Protein AF-A0A369W8J3-F1 (afdb_monomer_lite)

Structure (mmCIF, N/CA/C/O backbone):
data_AF-A0A369W8J3-F1
#
_entry.id   AF-A0A369W8J3-F1
#
loop_
_atom_site.group_PDB
_atom_site.id
_atom_site.type_symbol
_atom_site.label_atom_id
_atom_site.label_alt_id
_atom_site.label_comp_id
_atom_site.label_asym_id
_atom_site.label_entity_id
_atom_site.label_seq_id
_atom_site.pdbx_PDB_ins_code
_atom_site.Cartn_x
_atom_site.Cartn_y
_atom_site.Cartn_z
_atom_site.occupancy
_atom_site.B_iso_or_equiv
_atom_site.auth_seq_id
_atom_site.auth_comp_id
_atom_site.auth_asym_id
_atom_site.auth_atom_id
_atom_site.pdbx_PDB_model_num
ATOM 1 N N . MET A 1 1 ? 20.971 -2.426 -25.274 1.00 53.00 1 MET A N 1
ATOM 2 C CA . MET A 1 1 ? 20.344 -3.035 -24.079 1.00 53.00 1 MET A CA 1
ATOM 3 C C . MET A 1 1 ? 19.900 -4.448 -24.446 1.00 53.00 1 MET A C 1
ATOM 5 O O . MET A 1 1 ? 19.454 -4.624 -25.573 1.00 53.00 1 MET A O 1
ATOM 9 N N . ASN A 1 2 ? 20.082 -5.453 -23.582 1.00 51.28 2 ASN A N 1
ATOM 10 C CA . ASN A 1 2 ? 19.646 -6.824 -23.874 1.00 51.28 2 ASN A CA 1
ATOM 11 C C . ASN A 1 2 ? 18.143 -6.966 -23.531 1.00 51.28 2 ASN A C 1
ATOM 13 O O . ASN A 1 2 ? 17.781 -6.720 -22.379 1.00 51.28 2 ASN A O 1
ATOM 17 N N . PRO A 1 3 ? 17.270 -7.360 -24.476 1.00 57.25 3 PRO A N 1
ATOM 18 C CA . PRO A 1 3 ? 15.830 -7.480 -24.225 1.00 57.25 3 PRO A CA 1
ATOM 19 C C . PRO A 1 3 ? 15.497 -8.483 -23.107 1.00 57.25 3 PRO A C 1
ATOM 21 O O . PRO A 1 3 ? 14.585 -8.244 -22.322 1.00 57.25 3 PRO A O 1
ATOM 24 N N . PHE A 1 4 ? 16.299 -9.542 -22.942 1.00 58.59 4 PHE A N 1
ATOM 25 C CA . PHE A 1 4 ? 16.085 -10.554 -21.902 1.00 58.59 4 PHE A CA 1
ATOM 26 C C . PHE A 1 4 ? 16.305 -10.022 -20.475 1.00 58.59 4 PHE A C 1
ATOM 28 O O . PHE A 1 4 ? 15.706 -10.528 -19.529 1.00 58.59 4 PHE A O 1
ATOM 35 N N . THR A 1 5 ? 17.159 -9.006 -20.293 1.00 61.00 5 THR A N 1
ATOM 36 C CA . THR A 1 5 ? 17.378 -8.382 -18.974 1.00 61.00 5 THR A CA 1
ATOM 37 C C . THR A 1 5 ? 16.308 -7.352 -18.629 1.00 61.00 5 THR A C 1
ATOM 39 O O . THR A 1 5 ? 15.973 -7.196 -17.460 1.00 61.00 5 THR A O 1
ATOM 42 N N . THR A 1 6 ? 15.745 -6.684 -19.637 1.00 63.06 6 THR A N 1
ATOM 43 C CA . THR A 1 6 ? 14.690 -5.679 -19.459 1.00 63.06 6 THR A CA 1
ATOM 44 C C . THR A 1 6 ? 13.357 -6.327 -19.089 1.00 63.06 6 THR A C 1
ATOM 46 O O . THR A 1 6 ? 12.720 -5.887 -18.136 1.00 63.06 6 THR A O 1
ATOM 49 N N . ASP A 1 7 ? 12.988 -7.431 -19.746 1.00 66.81 7 ASP A N 1
ATOM 50 C CA . ASP A 1 7 ? 11.775 -8.185 -19.395 1.00 66.81 7 ASP A CA 1
ATOM 51 C C . ASP A 1 7 ? 11.817 -8.707 -17.956 1.00 66.81 7 ASP A C 1
ATOM 53 O O . ASP A 1 7 ? 10.813 -8.667 -17.245 1.00 66.81 7 ASP A O 1
ATOM 57 N N . ARG A 1 8 ? 12.993 -9.147 -17.494 1.00 72.31 8 ARG A N 1
ATOM 58 C CA . ARG A 1 8 ? 13.174 -9.609 -16.116 1.00 72.31 8 ARG A CA 1
ATOM 59 C C . ARG A 1 8 ? 13.018 -8.472 -15.105 1.00 72.31 8 ARG A C 1
ATOM 61 O O . ARG A 1 8 ? 12.302 -8.635 -14.129 1.00 72.31 8 ARG A O 1
ATOM 68 N N . GLN A 1 9 ? 13.617 -7.310 -15.370 1.00 73.50 9 GLN A N 1
ATOM 69 C CA . GLN A 1 9 ? 13.480 -6.135 -14.501 1.00 73.50 9 GLN A CA 1
ATOM 70 C C . GLN A 1 9 ? 12.026 -5.659 -14.388 1.00 73.50 9 GLN A C 1
ATOM 72 O O . GLN A 1 9 ? 11.571 -5.345 -13.292 1.00 73.50 9 GLN A O 1
ATOM 77 N N . ILE A 1 10 ? 11.277 -5.647 -15.494 1.00 76.12 10 ILE A N 1
ATOM 78 C CA . ILE A 1 10 ? 9.853 -5.283 -15.484 1.00 76.12 10 ILE A CA 1
ATOM 79 C C . ILE A 1 10 ? 9.037 -6.302 -14.679 1.00 76.12 10 ILE A C 1
ATOM 81 O O . ILE A 1 10 ? 8.174 -5.916 -13.892 1.00 76.12 10 ILE A O 1
ATOM 85 N N . GLN A 1 11 ? 9.307 -7.599 -14.854 1.00 80.94 11 GLN A N 1
ATOM 86 C CA . GLN A 1 11 ? 8.624 -8.662 -14.111 1.00 80.94 11 GLN A CA 1
ATOM 87 C C . GLN A 1 11 ? 8.897 -8.592 -12.606 1.00 80.94 11 GLN A C 1
ATOM 89 O O . GLN A 1 11 ? 7.959 -8.753 -11.823 1.00 80.94 11 GLN A O 1
ATOM 94 N N . ASP A 1 12 ? 10.142 -8.318 -12.215 1.00 84.19 12 ASP A N 1
ATOM 95 C CA . ASP A 1 12 ? 10.541 -8.177 -10.815 1.00 84.19 12 ASP A CA 1
ATOM 96 C C . ASP A 1 12 ? 9.812 -6.981 -10.176 1.00 84.19 12 ASP A C 1
ATOM 98 O O . ASP A 1 12 ? 9.107 -7.146 -9.181 1.00 84.19 12 ASP A O 1
ATOM 102 N N . VAL A 1 13 ? 9.830 -5.809 -10.823 1.00 85.06 13 VAL A N 1
ATOM 103 C CA . VAL A 1 13 ? 9.120 -4.616 -10.326 1.00 85.06 13 VAL A CA 1
ATOM 104 C C . VAL A 1 13 ? 7.604 -4.834 -10.264 1.00 85.06 13 VAL A C 1
ATOM 106 O O . VAL A 1 13 ? 6.960 -4.462 -9.285 1.00 85.06 13 VAL A O 1
ATOM 109 N N . ALA A 1 14 ? 7.007 -5.479 -11.268 1.00 85.81 14 ALA A N 1
ATOM 110 C CA . ALA A 1 14 ? 5.582 -5.810 -11.247 1.00 85.81 14 ALA A CA 1
ATOM 111 C C . ALA A 1 14 ? 5.228 -6.827 -10.145 1.00 85.81 14 ALA A C 1
ATOM 113 O O . ALA A 1 14 ? 4.103 -6.837 -9.637 1.00 85.81 14 ALA A O 1
ATOM 114 N N . SER A 1 15 ? 6.155 -7.715 -9.778 1.00 89.31 15 SER A N 1
ATOM 115 C CA . SER A 1 15 ? 5.995 -8.612 -8.632 1.00 89.31 15 SER A CA 1
ATOM 116 C C . SER A 1 15 ? 6.005 -7.832 -7.319 1.00 89.31 15 SER A C 1
ATOM 118 O O . SER A 1 15 ? 5.089 -8.005 -6.514 1.00 89.31 15 SER A O 1
ATOM 120 N N . ASP A 1 16 ? 6.962 -6.922 -7.147 1.00 89.75 16 ASP A N 1
ATOM 121 C CA . ASP A 1 16 ? 7.097 -6.103 -5.939 1.00 89.75 16 ASP A CA 1
ATOM 122 C C . ASP A 1 16 ? 5.889 -5.176 -5.743 1.00 89.7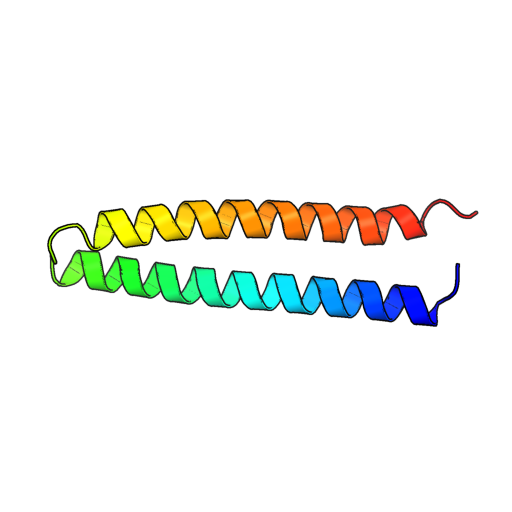5 16 ASP A C 1
ATOM 124 O O . ASP A 1 16 ? 5.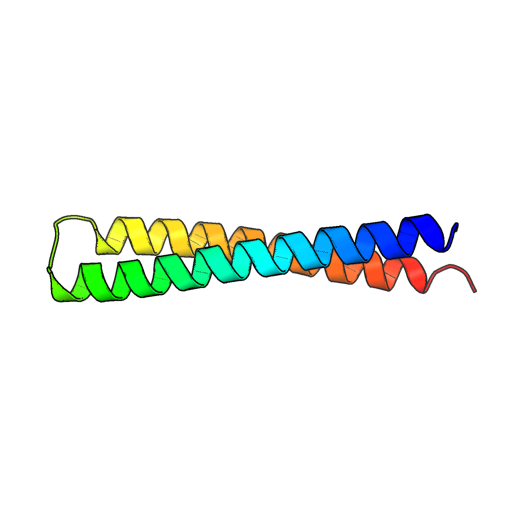320 -5.113 -4.654 1.00 89.75 16 ASP A O 1
ATOM 128 N N . VAL A 1 17 ? 5.413 -4.529 -6.814 1.00 89.44 17 VAL A N 1
ATOM 129 C CA . VAL A 1 17 ? 4.202 -3.689 -6.773 1.00 89.44 17 VAL A CA 1
ATOM 130 C C . VAL A 1 17 ? 2.977 -4.505 -6.352 1.00 89.44 17 VAL A C 1
ATOM 132 O O . VAL A 1 17 ? 2.197 -4.064 -5.508 1.00 89.44 17 VAL A O 1
ATOM 135 N N . ARG A 1 18 ? 2.798 -5.715 -6.902 1.00 90.56 18 ARG A N 1
ATOM 136 C CA . ARG A 1 18 ? 1.687 -6.599 -6.507 1.00 90.56 18 ARG A 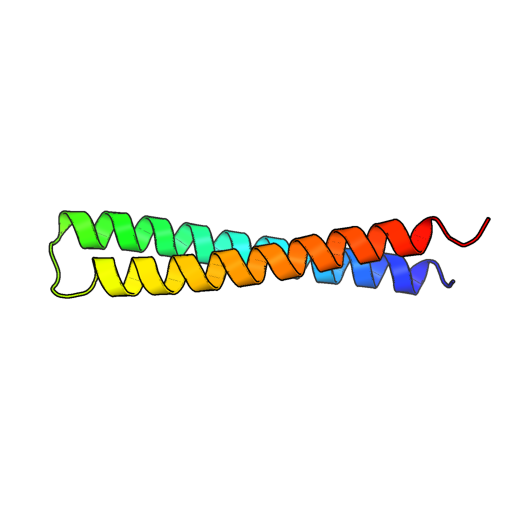CA 1
ATOM 137 C C . ARG A 1 18 ? 1.788 -7.023 -5.045 1.00 90.56 18 ARG A C 1
ATOM 139 O O . ARG A 1 18 ? 0.761 -7.108 -4.375 1.00 90.56 18 ARG A O 1
ATOM 146 N N . HIS A 1 19 ? 2.998 -7.285 -4.560 1.00 92.19 19 HIS A N 1
ATOM 147 C CA . HIS A 1 19 ? 3.226 -7.657 -3.170 1.00 92.19 19 HIS A CA 1
ATOM 148 C C . HIS A 1 19 ? 2.871 -6.514 -2.209 1.00 92.19 19 HIS A C 1
ATOM 150 O O . HIS A 1 19 ? 2.126 -6.732 -1.256 1.00 92.19 19 HIS A O 1
ATOM 156 N N . GLU A 1 20 ? 3.309 -5.287 -2.494 1.00 91.56 20 GLU A N 1
ATOM 157 C CA . GLU A 1 20 ? 2.971 -4.126 -1.661 1.00 91.56 20 GLU A CA 1
ATOM 158 C C . GLU A 1 20 ? 1.468 -3.804 -1.692 1.00 91.56 20 GLU A C 1
ATOM 160 O O . GLU A 1 20 ? 0.878 -3.493 -0.658 1.00 91.56 20 GLU A O 1
ATOM 165 N N . LEU A 1 21 ? 0.793 -3.961 -2.838 1.00 93.56 21 LEU A N 1
A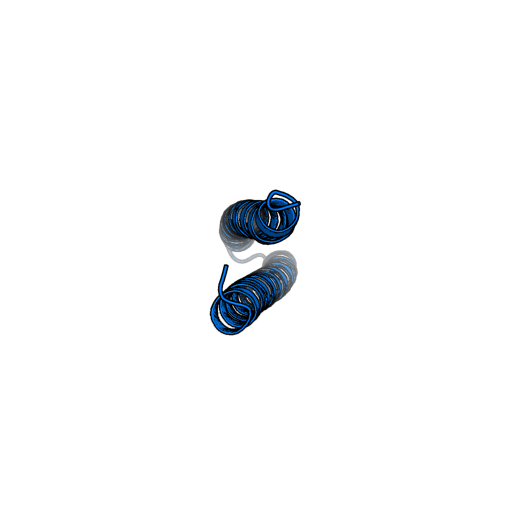TOM 166 C CA . LEU A 1 21 ? -0.669 -3.824 -2.914 1.00 93.56 21 LEU A CA 1
ATOM 167 C C . LEU A 1 21 ? -1.403 -4.865 -2.056 1.00 93.56 21 LEU A C 1
ATOM 169 O O . LEU A 1 21 ? -2.422 -4.548 -1.434 1.00 93.56 21 LEU A O 1
ATOM 173 N N . PHE A 1 22 ? -0.892 -6.097 -1.995 1.00 95.25 22 PHE A N 1
ATOM 174 C CA . PHE A 1 22 ? -1.433 -7.130 -1.114 1.00 95.25 22 PHE A CA 1
ATOM 175 C C . PHE A 1 22 ? -1.271 -6.748 0.366 1.00 95.25 22 PHE A C 1
ATOM 177 O O . PHE A 1 22 ? -2.244 -6.823 1.118 1.00 95.25 22 PHE A O 1
ATOM 184 N N . ILE A 1 23 ? -0.085 -6.276 0.770 1.00 93.81 23 ILE A N 1
ATOM 185 C CA . ILE A 1 23 ? 0.172 -5.797 2.139 1.00 93.81 23 ILE A CA 1
ATOM 186 C C . ILE A 1 23 ? -0.779 -4.650 2.491 1.00 93.81 23 ILE A C 1
ATOM 188 O O . ILE A 1 23 ? -1.424 -4.686 3.538 1.00 93.81 23 ILE A O 1
ATOM 192 N N . LEU A 1 24 ? -0.921 -3.662 1.603 1.00 94.56 24 LEU A N 1
ATOM 193 C CA . LEU A 1 24 ? -1.809 -2.522 1.817 1.00 94.56 24 LEU A CA 1
ATOM 194 C C . LEU A 1 24 ? -3.263 -2.968 2.028 1.00 94.56 24 LEU A C 1
ATOM 196 O O . LEU A 1 24 ? -3.938 -2.486 2.933 1.00 94.56 24 LEU A O 1
ATOM 200 N N . SER A 1 25 ? -3.728 -3.920 1.216 1.00 95.00 25 SER A N 1
ATOM 201 C CA . SER A 1 25 ? -5.083 -4.471 1.316 1.00 95.00 25 SER A CA 1
ATOM 202 C C . SER A 1 25 ? -5.312 -5.157 2.664 1.00 95.00 25 SER A C 1
ATOM 204 O O . SER A 1 25 ? -6.336 -4.932 3.304 1.00 95.00 25 SER A O 1
ATOM 206 N N . ALA A 1 26 ? -4.343 -5.950 3.129 1.00 95.69 26 ALA A N 1
ATOM 207 C CA . ALA A 1 26 ? -4.417 -6.610 4.429 1.00 95.69 26 ALA A CA 1
ATOM 208 C C . ALA A 1 26 ? -4.439 -5.600 5.588 1.00 95.69 26 ALA A C 1
ATOM 210 O O . ALA A 1 26 ? -5.229 -5.751 6.515 1.00 95.69 26 ALA A O 1
ATOM 211 N N . LEU A 1 27 ? -3.623 -4.546 5.521 1.00 95.19 27 LEU A N 1
ATOM 212 C CA . LEU A 1 27 ? -3.593 -3.503 6.548 1.00 95.19 27 LEU A CA 1
ATOM 213 C C . LEU A 1 27 ? -4.893 -2.690 6.610 1.00 95.19 27 LEU A C 1
ATOM 215 O O . LEU A 1 27 ? -5.315 -2.315 7.701 1.00 95.19 27 LEU A O 1
ATOM 219 N N . LEU A 1 28 ? -5.548 -2.449 5.471 1.00 95.44 28 LEU A N 1
ATOM 220 C CA . LEU A 1 28 ? -6.858 -1.791 5.432 1.00 95.44 28 LEU A CA 1
ATOM 221 C C . LEU A 1 28 ? -7.941 -2.640 6.109 1.00 95.44 28 LEU A C 1
ATOM 223 O O . LEU A 1 28 ? -8.719 -2.108 6.895 1.00 95.44 28 LEU A O 1
ATOM 227 N N . VAL A 1 29 ? -7.944 -3.954 5.867 1.00 95.12 29 VAL A N 1
ATOM 228 C CA . VAL A 1 29 ? -8.843 -4.887 6.569 1.00 95.12 29 VAL A CA 1
ATOM 229 C C . VAL A 1 29 ? -8.535 -4.909 8.068 1.00 95.12 29 VAL A C 1
ATOM 231 O O . VAL A 1 29 ? -9.449 -4.865 8.887 1.00 95.12 29 VAL A O 1
ATOM 234 N N . SER A 1 30 ? -7.256 -4.923 8.452 1.00 92.81 30 SER A N 1
ATOM 235 C CA . SER A 1 30 ? -6.865 -4.831 9.862 1.00 92.81 30 SER A CA 1
ATOM 236 C C . SER A 1 30 ? -7.354 -3.537 10.510 1.00 92.81 30 SER A C 1
ATOM 238 O O . SER A 1 30 ? -7.826 -3.583 11.639 1.00 92.81 30 SER A O 1
ATOM 240 N N . LEU A 1 31 ? -7.289 -2.399 9.811 1.00 93.69 31 LEU A N 1
ATOM 241 C CA . LEU A 1 31 ? -7.794 -1.121 10.313 1.00 93.69 31 LEU A CA 1
ATOM 242 C C . LEU A 1 31 ? -9.313 -1.149 10.529 1.00 93.69 31 LEU A C 1
ATOM 244 O O . LEU A 1 31 ? -9.778 -0.663 11.558 1.00 93.69 31 LEU A O 1
ATOM 248 N N . GLU A 1 32 ? -10.067 -1.737 9.596 1.00 92.38 32 GLU A N 1
ATOM 249 C CA . GLU A 1 32 ? -11.518 -1.931 9.726 1.00 92.38 32 GLU A CA 1
ATOM 250 C C . GLU A 1 32 ? -11.837 -2.744 10.989 1.00 92.38 32 GLU A C 1
ATOM 252 O O . GLU A 1 32 ? -12.553 -2.268 11.870 1.00 92.38 32 GLU A O 1
ATOM 257 N N . ILE A 1 33 ? -11.174 -3.891 11.165 1.00 91.56 33 ILE A N 1
ATOM 258 C CA . ILE A 1 33 ? -11.314 -4.717 12.369 1.00 91.56 33 ILE A CA 1
ATOM 259 C C . ILE A 1 33 ? -10.931 -3.919 13.624 1.00 91.56 33 ILE A C 1
ATOM 261 O O . ILE A 1 33 ? -11.698 -3.882 14.582 1.00 91.56 33 ILE A O 1
ATOM 265 N N . CYS A 1 34 ? -9.779 -3.241 13.637 1.00 91.56 34 CYS A N 1
ATOM 266 C CA . CYS A 1 34 ? -9.339 -2.432 14.777 1.00 91.56 34 CYS A CA 1
ATOM 267 C C . CYS A 1 34 ? -10.371 -1.359 15.161 1.00 91.56 34 CYS A C 1
ATOM 269 O O . CYS A 1 34 ? -10.543 -1.082 16.351 1.00 91.56 34 CYS A O 1
ATOM 271 N N . SER A 1 35 ? -11.044 -0.757 14.174 1.00 86.25 35 SER A N 1
ATOM 272 C CA . SER A 1 35 ? -12.088 0.244 14.408 1.00 86.25 35 SER A CA 1
ATOM 273 C C . SER A 1 35 ? -13.367 -0.356 14.997 1.00 86.25 35 SER A C 1
ATOM 275 O O . SER A 1 35 ? -13.990 0.279 15.849 1.00 86.25 35 SER A O 1
ATOM 277 N N . ASP A 1 36 ? -13.697 -1.596 14.632 1.00 87.56 36 ASP A N 1
ATOM 278 C CA . ASP A 1 36 ? -14.869 -2.311 15.136 1.00 87.56 36 ASP A CA 1
ATOM 279 C C . ASP A 1 36 ? -14.668 -2.828 16.565 1.00 87.56 36 ASP A C 1
ATOM 281 O O . ASP A 1 36 ? -15.543 -2.666 17.417 1.00 87.56 36 ASP A O 1
ATOM 285 N N . VAL A 1 37 ? -13.518 -3.452 16.853 1.00 86.38 37 VAL A N 1
ATOM 286 C CA . VAL A 1 37 ? -13.281 -4.104 18.156 1.00 86.38 37 VAL A CA 1
ATOM 287 C C . VAL A 1 37 ? -12.736 -3.144 19.224 1.00 86.38 37 VAL A C 1
ATOM 289 O O . VAL A 1 37 ? -12.641 -3.526 20.388 1.00 86.38 37 VAL A O 1
ATOM 292 N N . GLN A 1 38 ? -12.384 -1.906 18.850 1.00 79.44 38 GLN A N 1
ATOM 293 C CA . GLN A 1 38 ? -11.818 -0.871 19.733 1.00 79.44 38 GLN A CA 1
ATOM 294 C C . GLN A 1 38 ? -10.630 -1.356 20.583 1.00 79.44 38 GLN A C 1
ATOM 296 O O . GLN A 1 38 ? -10.473 -0.969 21.742 1.00 79.44 38 GLN A O 1
ATOM 301 N N . PHE A 1 39 ? -9.772 -2.207 20.013 1.00 84.12 39 PHE A N 1
ATOM 302 C CA . PHE A 1 39 ? -8.518 -2.569 20.667 1.00 84.12 39 PHE A CA 1
ATOM 303 C C . PHE A 1 39 ? -7.642 -1.327 20.835 1.00 84.12 39 PHE A C 1
ATOM 305 O O . PHE A 1 39 ? -7.432 -0.564 19.887 1.00 84.12 39 PHE A O 1
ATOM 312 N N . GLU A 1 40 ? -7.114 -1.143 22.043 1.00 86.75 40 GLU A N 1
ATOM 313 C CA . GLU A 1 40 ? -6.236 -0.025 22.377 1.00 86.75 40 GLU A CA 1
ATOM 314 C C . GLU A 1 40 ? -5.051 0.031 21.400 1.00 86.75 40 GLU A C 1
ATOM 316 O O . GLU A 1 40 ? -4.404 -0.981 21.136 1.00 86.75 40 GLU A O 1
ATOM 321 N N . ASN A 1 41 ? -4.803 1.209 20.821 1.00 89.12 41 ASN A N 1
ATOM 322 C CA . ASN A 1 41 ? -3.725 1.507 19.864 1.00 89.12 41 ASN A CA 1
ATOM 323 C C . ASN A 1 41 ? -3.732 0.722 18.532 1.00 89.12 41 ASN A C 1
ATOM 325 O O . ASN A 1 41 ? -2.963 1.056 17.635 1.00 89.12 41 ASN A O 1
ATOM 329 N N . CYS A 1 42 ? -4.628 -0.251 18.338 1.00 90.94 42 CYS A N 1
ATOM 330 C CA . CYS A 1 42 ? -4.696 -1.085 17.129 1.00 90.94 42 CYS A CA 1
ATOM 331 C C . CYS A 1 42 ? -4.903 -0.247 15.858 1.00 90.94 42 CYS A C 1
ATOM 333 O O . CYS A 1 42 ? -4.194 -0.412 14.867 1.00 90.94 42 CYS A O 1
ATOM 335 N N . ALA A 1 43 ? -5.847 0.700 15.892 1.00 90.94 43 ALA A N 1
ATOM 336 C CA . ALA A 1 43 ? -6.131 1.562 14.746 1.00 90.94 43 ALA A CA 1
ATOM 337 C C . ALA A 1 43 ? -4.971 2.525 14.436 1.00 90.94 43 ALA A C 1
ATOM 339 O O . ALA A 1 43 ? -4.708 2.822 13.270 1.00 90.94 43 ALA A O 1
ATOM 340 N N . GLU A 1 44 ? -4.256 2.990 15.464 1.00 93.62 44 GLU A N 1
ATOM 341 C CA . GLU A 1 44 ? -3.082 3.852 15.308 1.00 93.62 44 GLU A CA 1
ATOM 342 C C . GLU A 1 44 ? -1.914 3.078 14.683 1.00 93.62 44 GLU A C 1
ATOM 344 O O . GLU A 1 44 ? -1.311 3.543 13.715 1.00 93.62 44 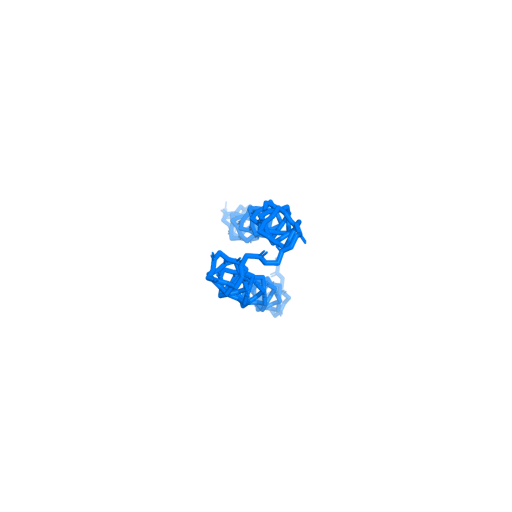GLU A O 1
ATOM 349 N N . GLU A 1 45 ? -1.654 1.858 15.159 1.00 93.44 45 GLU A N 1
ATOM 350 C CA . GLU A 1 45 ? -0.624 0.977 14.607 1.00 93.44 45 GLU A CA 1
ATOM 351 C C . GLU A 1 45 ? -0.934 0.581 13.157 1.00 93.44 45 GLU A C 1
ATOM 353 O O . GLU A 1 45 ? -0.080 0.728 12.279 1.00 93.44 45 GLU A O 1
ATOM 358 N N . ALA A 1 46 ? -2.174 0.170 12.865 1.00 93.25 46 ALA A N 1
ATOM 359 C CA . ALA A 1 46 ? -2.606 -0.138 11.504 1.00 93.25 46 ALA A CA 1
ATOM 360 C C . ALA A 1 46 ? -2.454 1.080 10.576 1.00 93.25 46 ALA A C 1
ATOM 362 O O . ALA A 1 46 ? -1.935 0.952 9.467 1.00 93.25 46 ALA A O 1
ATOM 363 N N . THR A 1 47 ? -2.823 2.278 11.040 1.00 94.75 47 THR A N 1
ATOM 364 C CA . THR A 1 47 ? -2.653 3.525 10.275 1.00 94.75 47 THR A CA 1
ATOM 365 C C . THR A 1 47 ? -1.178 3.831 10.003 1.00 94.75 47 THR A C 1
ATOM 367 O O . THR A 1 47 ? -0.823 4.171 8.874 1.00 94.75 47 THR A O 1
ATOM 370 N N . SER A 1 48 ? -0.308 3.670 11.004 1.00 96.19 48 SER A N 1
ATOM 371 C CA . SER A 1 48 ? 1.141 3.860 10.862 1.00 96.19 48 SER A CA 1
ATOM 372 C C . SER A 1 48 ? 1.733 2.924 9.803 1.00 96.19 48 SER A C 1
ATOM 374 O O . SER A 1 48 ? 2.439 3.363 8.891 1.00 96.19 48 SER A O 1
ATOM 376 N N . LEU A 1 49 ? 1.363 1.641 9.840 1.00 94.88 49 LEU A N 1
ATOM 377 C CA . LEU A 1 49 ? 1.804 0.658 8.850 1.00 94.88 49 LEU A CA 1
ATOM 378 C C . LEU A 1 49 ? 1.270 0.966 7.443 1.00 94.88 49 LEU A C 1
ATOM 380 O O . LEU A 1 49 ? 2.003 0.801 6.466 1.00 94.88 49 LEU A O 1
ATOM 384 N N . ILE A 1 50 ? 0.031 1.459 7.320 1.00 95.62 50 ILE A N 1
ATOM 385 C CA . ILE A 1 50 ? -0.537 1.894 6.032 1.00 95.62 50 ILE A CA 1
ATOM 386 C C . ILE A 1 50 ? 0.281 3.045 5.441 1.00 95.62 50 ILE A C 1
ATOM 388 O O . ILE A 1 50 ? 0.556 3.030 4.241 1.00 95.62 50 ILE A O 1
ATOM 392 N N . ILE A 1 51 ? 0.686 4.032 6.247 1.00 95.88 51 ILE A N 1
ATOM 393 C CA . ILE A 1 51 ? 1.513 5.157 5.778 1.00 95.88 51 ILE A CA 1
ATOM 394 C C . ILE A 1 51 ? 2.824 4.633 5.181 1.00 95.88 51 ILE A C 1
ATOM 396 O O . ILE A 1 51 ? 3.144 4.955 4.036 1.00 95.88 51 ILE A O 1
ATOM 400 N N . VAL A 1 52 ? 3.522 3.750 5.900 1.00 94.50 52 VAL A N 1
ATOM 401 C CA . VAL A 1 52 ? 4.785 3.153 5.436 1.00 94.50 52 VAL A CA 1
ATOM 402 C C . VAL A 1 52 ? 4.593 2.344 4.148 1.00 94.50 52 VAL A C 1
ATOM 404 O O . VAL A 1 52 ? 5.381 2.473 3.210 1.00 94.50 52 VAL A O 1
ATOM 407 N N . ALA A 1 53 ? 3.538 1.530 4.065 1.00 92.00 53 ALA A N 1
ATOM 408 C CA . ALA A 1 53 ? 3.241 0.742 2.869 1.00 92.00 53 ALA A CA 1
ATOM 409 C C . ALA A 1 53 ? 2.926 1.634 1.651 1.00 92.00 53 ALA A C 1
ATOM 411 O O . ALA A 1 53 ? 3.369 1.352 0.536 1.00 92.00 53 ALA A O 1
ATOM 412 N N . ARG A 1 54 ? 2.232 2.767 1.847 1.00 94.50 54 ARG A N 1
ATOM 413 C CA . ARG A 1 54 ? 1.983 3.748 0.775 1.00 94.50 54 ARG A CA 1
ATOM 414 C C . ARG A 1 54 ? 3.264 4.405 0.276 1.00 94.50 54 ARG A C 1
ATOM 416 O O . ARG A 1 54 ? 3.418 4.571 -0.933 1.00 94.50 54 ARG A O 1
ATOM 423 N N . GLU A 1 55 ? 4.168 4.778 1.177 1.00 95.19 55 GLU A N 1
ATOM 424 C CA . GLU A 1 55 ? 5.462 5.361 0.805 1.00 95.19 55 GLU A CA 1
ATOM 425 C C . GLU A 1 55 ? 6.295 4.378 -0.023 1.00 95.19 55 GLU A C 1
ATOM 427 O O . GLU A 1 55 ? 6.796 4.738 -1.091 1.00 95.19 55 GLU A O 1
ATOM 432 N N . ARG A 1 56 ? 6.371 3.113 0.410 1.00 91.44 56 ARG A N 1
ATOM 433 C CA . ARG A 1 56 ? 7.056 2.045 -0.336 1.00 91.44 56 ARG A CA 1
ATOM 434 C C . ARG A 1 56 ? 6.461 1.833 -1.720 1.00 91.44 56 ARG A C 1
ATOM 436 O O . ARG A 1 56 ? 7.206 1.780 -2.698 1.00 91.44 56 ARG A O 1
ATOM 443 N N . LEU A 1 57 ? 5.133 1.776 -1.821 1.00 91.81 57 LEU A N 1
ATOM 444 C CA . LEU A 1 57 ? 4.452 1.657 -3.107 1.00 91.81 57 LEU A CA 1
ATOM 445 C C . LEU A 1 57 ? 4.774 2.845 -4.027 1.00 91.81 57 LEU A C 1
ATOM 447 O O . LEU A 1 57 ? 5.041 2.641 -5.207 1.00 91.81 57 LEU A O 1
ATOM 451 N N . GLY A 1 58 ? 4.816 4.072 -3.501 1.00 91.38 58 GLY A N 1
ATOM 452 C CA . GLY A 1 58 ? 5.210 5.258 -4.270 1.00 91.38 58 GLY A CA 1
ATOM 453 C C . GLY A 1 58 ? 6.630 5.162 -4.840 1.00 91.38 58 GLY A C 1
ATOM 454 O O . GLY A 1 58 ? 6.857 5.483 -6.010 1.00 91.38 58 GLY A O 1
ATOM 455 N N . VAL A 1 59 ? 7.581 4.662 -4.046 1.00 91.44 59 VAL A N 1
ATOM 456 C CA . VAL A 1 59 ? 8.958 4.408 -4.499 1.00 91.44 59 VAL A CA 1
ATOM 457 C C . VAL A 1 59 ? 8.995 3.339 -5.593 1.00 91.44 59 VAL A C 1
ATOM 459 O O . VAL A 1 59 ? 9.649 3.545 -6.615 1.00 91.44 59 VAL A O 1
ATOM 462 N N . LEU A 1 60 ? 8.269 2.229 -5.426 1.00 88.75 60 LEU A N 1
ATOM 463 C CA . LEU A 1 60 ? 8.203 1.167 -6.435 1.00 88.75 60 LEU A CA 1
ATOM 464 C C . LEU A 1 60 ? 7.577 1.643 -7.746 1.00 88.75 60 LEU A C 1
ATOM 466 O O . LEU A 1 60 ? 8.082 1.302 -8.810 1.00 88.75 60 LEU A O 1
ATOM 470 N N . LEU A 1 61 ? 6.521 2.456 -7.683 1.00 88.00 61 LEU A N 1
ATOM 471 C CA . LEU A 1 61 ? 5.897 3.042 -8.871 1.00 88.00 61 LEU A CA 1
ATOM 472 C C . LEU A 1 61 ? 6.850 4.004 -9.585 1.00 88.00 61 LEU A C 1
ATOM 474 O O . LEU A 1 61 ? 6.986 3.939 -10.801 1.00 88.00 61 LEU A O 1
ATOM 478 N N . THR A 1 62 ? 7.593 4.818 -8.834 1.00 88.62 62 THR A N 1
ATOM 479 C CA . THR A 1 62 ? 8.632 5.692 -9.404 1.00 88.62 62 THR A CA 1
ATOM 480 C C . THR A 1 62 ? 9.737 4.867 -10.071 1.00 88.62 62 THR A C 1
ATOM 482 O O . THR A 1 62 ? 10.233 5.210 -11.143 1.00 88.62 62 THR A O 1
ATOM 485 N N . HIS A 1 63 ? 10.132 3.751 -9.454 1.00 84.50 63 HIS A N 1
ATOM 486 C CA . HIS A 1 63 ? 11.106 2.831 -10.031 1.00 84.50 63 HIS A CA 1
ATOM 487 C C . HIS A 1 63 ? 10.568 2.1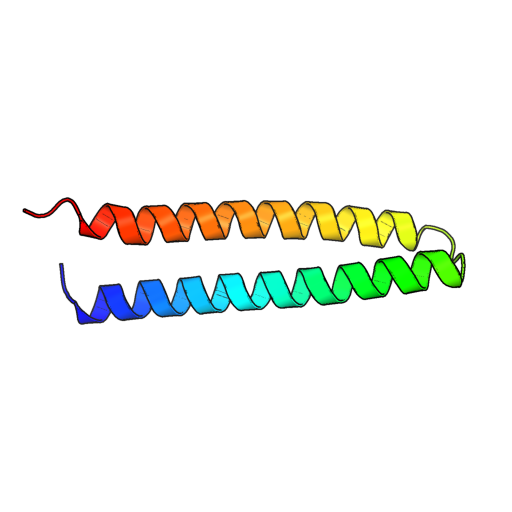35 -11.292 1.00 84.50 63 HIS A C 1
ATOM 489 O O . HIS A 1 63 ? 11.306 2.005 -12.267 1.00 84.50 63 HIS A O 1
ATOM 495 N N . ALA A 1 64 ? 9.287 1.755 -11.310 1.00 80.56 64 ALA A N 1
ATOM 496 C CA . ALA A 1 64 ? 8.611 1.209 -12.483 1.00 80.56 64 ALA A CA 1
ATOM 497 C C . ALA A 1 64 ? 8.590 2.214 -13.643 1.00 80.56 64 ALA A C 1
ATOM 499 O O . ALA A 1 64 ? 8.981 1.866 -14.757 1.00 80.56 64 ALA A O 1
ATOM 500 N N . ASP A 1 65 ? 8.225 3.468 -13.373 1.00 81.06 65 ASP A N 1
ATOM 501 C CA . ASP A 1 65 ? 8.214 4.540 -14.372 1.00 81.06 65 ASP A CA 1
ATOM 502 C C . ASP A 1 65 ? 9.614 4.783 -14.948 1.00 81.06 65 ASP A C 1
ATOM 504 O O . ASP A 1 65 ? 9.780 4.898 -16.162 1.00 81.06 65 ASP A O 1
ATOM 508 N N . ASN A 1 66 ? 10.645 4.786 -14.100 1.00 80.88 66 ASN A N 1
ATOM 509 C CA . ASN A 1 66 ? 12.035 4.928 -14.537 1.00 80.88 66 ASN A CA 1
ATOM 510 C C . ASN A 1 66 ? 12.523 3.727 -15.356 1.00 80.88 66 ASN A C 1
ATOM 512 O O . ASN A 1 66 ? 13.248 3.911 -16.336 1.00 80.88 66 ASN A O 1
ATOM 516 N N . ALA A 1 67 ? 12.125 2.508 -14.983 1.00 74.19 67 ALA A N 1
ATOM 517 C CA . ALA A 1 67 ? 12.437 1.304 -15.745 1.00 74.19 67 ALA A CA 1
ATOM 518 C C . ALA A 1 67 ? 11.826 1.368 -17.154 1.00 74.19 67 ALA A C 1
ATOM 520 O O . ALA A 1 67 ? 12.493 0.998 -18.116 1.00 74.19 67 ALA A O 1
ATOM 521 N N . VAL A 1 68 ? 10.611 1.911 -17.291 1.00 71.56 68 VAL A N 1
ATOM 522 C CA . VAL A 1 68 ? 9.953 2.142 -18.587 1.00 71.56 68 VAL A CA 1
ATOM 523 C C . VAL A 1 68 ? 10.607 3.298 -19.357 1.00 71.56 68 VAL A C 1
ATOM 525 O O . VAL A 1 68 ? 10.900 3.161 -20.543 1.00 71.56 68 VAL A O 1
ATOM 528 N N . ALA A 1 69 ? 10.890 4.433 -18.712 1.00 69.81 69 ALA A N 1
ATOM 529 C CA . ALA A 1 69 ? 11.479 5.609 -19.361 1.00 69.81 69 ALA A CA 1
ATOM 530 C C . ALA A 1 69 ? 12.915 5.360 -19.857 1.00 69.81 69 ALA A C 1
ATOM 532 O O . ALA A 1 69 ? 13.289 5.812 -20.942 1.00 69.81 69 ALA A O 1
ATOM 533 N N . GLY A 1 70 ? 13.704 4.574 -19.117 1.00 59.53 70 GLY A N 1
ATOM 534 C CA . GLY A 1 70 ? 15.034 4.119 -19.531 1.00 59.53 70 GLY A CA 1
ATOM 535 C C . GLY A 1 70 ? 15.037 3.273 -20.813 1.00 59.53 70 GLY A C 1
ATOM 536 O O . GLY A 1 70 ? 16.086 3.116 -21.436 1.00 59.53 70 GLY A O 1
ATOM 537 N N . MET A 1 71 ? 13.875 2.777 -21.255 1.00 54.62 71 MET A N 1
ATOM 538 C CA . MET A 1 71 ? 13.705 2.058 -22.524 1.00 54.62 71 MET A CA 1
ATOM 539 C C . MET A 1 71 ? 13.482 2.993 -23.725 1.00 54.62 71 MET A C 1
ATOM 541 O O . MET A 1 71 ? 13.653 2.558 -24.861 1.00 54.62 71 MET A O 1
ATOM 545 N N . GLY A 1 72 ? 13.137 4.268 -23.501 1.00 49.38 72 GLY A N 1
ATOM 546 C CA . GLY A 1 72 ? 12.895 5.262 -24.557 1.00 49.38 72 GLY A CA 1
ATOM 547 C C . GLY A 1 72 ? 14.130 6.058 -25.003 1.00 49.38 72 GLY A C 1
ATOM 548 O O . GLY A 1 72 ? 14.035 6.846 -25.936 1.00 49.38 72 GLY A O 1
ATOM 549 N N . GLY A 1 73 ? 15.283 5.874 -24.347 1.00 43.38 73 GLY A N 1
ATOM 550 C CA . GLY A 1 73 ? 16.501 6.680 -24.543 1.00 43.38 73 GLY A CA 1
ATOM 551 C C . GLY A 1 73 ? 17.573 6.082 -25.461 1.00 43.38 73 GLY A C 1
ATOM 552 O O . GLY A 1 73 ? 18.718 6.526 -25.421 1.00 43.38 73 GLY A O 1
ATOM 553 N N . ALA A 1 74 ? 17.243 5.065 -26.256 1.00 42.25 74 ALA A N 1
ATOM 554 C CA . ALA A 1 74 ? 18.143 4.487 -27.255 1.00 42.25 74 ALA A CA 1
ATOM 555 C C . ALA A 1 74 ? 17.451 4.447 -28.625 1.00 42.25 74 ALA A C 1
ATOM 557 O O . ALA A 1 74 ? 17.123 3.375 -29.133 1.00 42.25 74 ALA A O 1
ATOM 558 N N . ALA A 1 75 ? 17.206 5.628 -29.189 1.00 39.69 75 ALA A N 1
ATOM 559 C CA . ALA A 1 75 ? 16.869 5.824 -30.594 1.00 39.69 75 ALA A CA 1
ATOM 560 C C . ALA A 1 75 ? 17.711 6.978 -31.144 1.00 39.69 75 ALA A C 1
ATOM 562 O O . ALA A 1 75 ? 17.774 8.025 -30.459 1.00 39.69 75 ALA A O 1
#

Secondary structure (DSSP, 8-state):
--HHHHHHHHHHHHHHHHHHHHHHHHHHHHHHHHHHHT-TTHHHHHHHHHHHHHHHHHHHHHHHHHHHHTTSS--

pLDDT: mean 82.74, std 14.98, range [39.69, 96.19]

Sequence (75 aa):
MNPFTTDRQIQDVASDVRHELFILSALLVSLEICSDVQFENCAEEATSLIIVARERLGVLLTHADNAVAGMGGAA

Organism: NCBI:txid2282655

Foldseek 3Di:
DDPVVLVVQLVVLVVVLVVLVVVLVVLVVQLVVCVVVVDPCSNVVSVVVNVVSVVVNVVSVVVNVVSVVVVVPPD

Radius of gyration: 17.23 Å; chains: 1; bounding box: 35×17×53 Å